Protein AF-A0A9D7FA11-F1 (afdb_monomer_lite)

Radius of gyration: 12.77 Å; chains: 1; bounding box: 33×24×30 Å

Structure (mmCIF, N/CA/C/O backbone):
data_AF-A0A9D7FA11-F1
#
_entry.id   AF-A0A9D7FA11-F1
#
loop_
_atom_site.group_PDB
_atom_site.id
_atom_site.type_symbol
_atom_site.label_atom_id
_atom_site.label_alt_id
_atom_site.label_comp_id
_atom_site.label_asym_id
_atom_site.label_entity_id
_atom_site.label_seq_id
_atom_site.pdbx_PDB_ins_code
_atom_site.Cartn_x
_atom_site.Cartn_y
_atom_site.Cartn_z
_atom_site.occupancy
_atom_site.B_iso_or_equiv
_atom_site.auth_seq_id
_atom_site.auth_comp_id
_atom_site.auth_asym_id
_atom_site.auth_atom_id
_atom_site.pdbx_PDB_model_num
ATOM 1 N N . MET A 1 1 ? -13.971 8.338 4.154 1.00 72.44 1 MET A N 1
ATOM 2 C CA . MET A 1 1 ? -13.651 7.072 3.446 1.00 72.44 1 MET A CA 1
ATOM 3 C C . MET A 1 1 ? -14.590 5.963 3.910 1.00 72.44 1 MET A C 1
ATOM 5 O O . MET A 1 1 ? -15.187 6.112 4.968 1.00 72.44 1 MET A O 1
ATOM 9 N N . VAL A 1 2 ? -14.698 4.846 3.175 1.00 90.25 2 VAL A N 1
ATOM 10 C CA . VAL A 1 2 ? -15.486 3.664 3.608 1.00 90.25 2 VAL A CA 1
ATOM 11 C C . VAL A 1 2 ? -15.077 3.197 5.017 1.00 90.25 2 VAL A C 1
ATOM 13 O O . VAL A 1 2 ? -15.934 2.835 5.816 1.00 90.25 2 VAL A O 1
ATOM 16 N N . LEU A 1 3 ? -13.789 3.325 5.362 1.00 93.69 3 LEU A N 1
ATOM 17 C CA . LEU A 1 3 ? -13.260 3.030 6.700 1.00 93.69 3 LEU A CA 1
ATOM 18 C C . LEU A 1 3 ? -13.938 3.829 7.822 1.00 93.69 3 LEU A C 1
ATOM 20 O O . LEU A 1 3 ? -14.207 3.281 8.886 1.00 93.69 3 LEU A O 1
ATOM 24 N N . ASP A 1 4 ? -14.220 5.116 7.605 1.00 93.50 4 ASP A N 1
ATOM 25 C CA . ASP A 1 4 ? -14.814 5.968 8.642 1.00 93.50 4 ASP A CA 1
ATOM 26 C C . ASP A 1 4 ? -16.260 5.571 8.913 1.00 93.50 4 ASP A C 1
ATOM 28 O O . ASP A 1 4 ? -16.702 5.608 10.058 1.00 93.50 4 ASP A O 1
ATOM 32 N N . GLN A 1 5 ? -16.980 5.157 7.866 1.00 95.81 5 GLN A N 1
ATOM 33 C CA . GLN A 1 5 ? -18.338 4.651 8.010 1.00 95.81 5 GLN A CA 1
ATOM 34 C C . GLN A 1 5 ? -18.344 3.315 8.760 1.00 95.81 5 GLN A C 1
ATOM 36 O O . GLN A 1 5 ? -19.049 3.203 9.7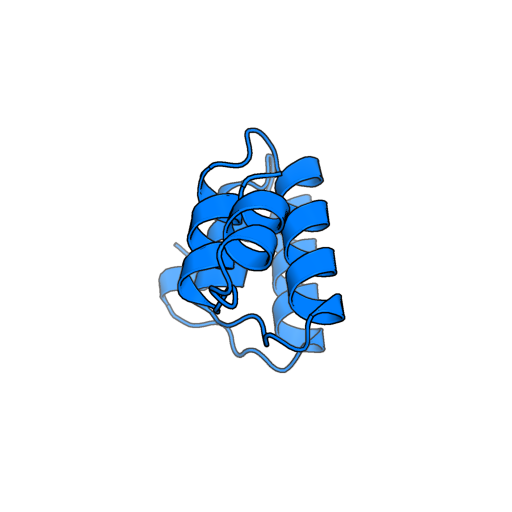54 1.00 95.81 5 GLN A O 1
ATOM 41 N N . MET A 1 6 ? -17.474 2.364 8.392 1.00 95.81 6 MET A N 1
ATOM 42 C CA . MET A 1 6 ? -17.348 1.091 9.121 1.00 95.81 6 MET A CA 1
ATOM 43 C C . MET A 1 6 ? -17.094 1.307 10.616 1.00 95.81 6 MET A C 1
A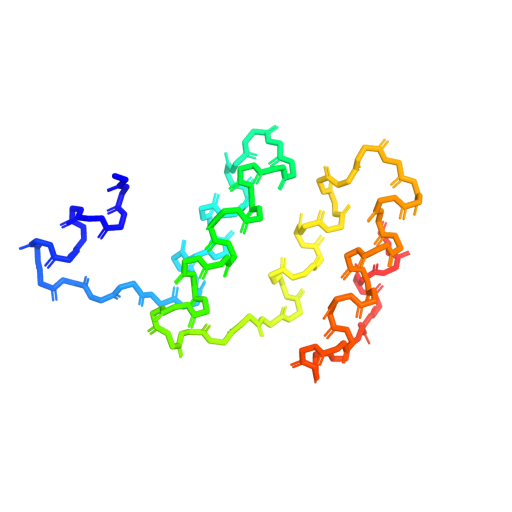TOM 45 O O . MET A 1 6 ? -17.757 0.695 11.449 1.00 95.81 6 MET A O 1
ATOM 49 N N . ARG A 1 7 ? -16.185 2.228 10.968 1.00 94.50 7 ARG A N 1
ATOM 50 C CA . ARG A 1 7 ? -15.894 2.557 12.372 1.00 94.50 7 ARG A CA 1
ATOM 51 C C . ARG A 1 7 ? -17.097 3.164 13.094 1.00 94.50 7 ARG A C 1
ATOM 53 O O . ARG A 1 7 ? -17.335 2.806 14.245 1.00 94.50 7 ARG A O 1
ATOM 60 N N . LYS A 1 8 ? -17.844 4.067 12.445 1.00 97.06 8 LYS A N 1
ATOM 61 C CA . LYS A 1 8 ? -19.086 4.639 13.001 1.00 97.06 8 LYS A CA 1
ATOM 62 C C . LYS A 1 8 ? -20.144 3.568 13.247 1.00 97.06 8 LYS A C 1
ATOM 64 O O . LYS A 1 8 ? -20.840 3.639 14.252 1.00 97.06 8 LYS A O 1
ATOM 69 N N . ASP A 1 9 ? -20.189 2.558 12.387 1.00 97.56 9 ASP A N 1
ATOM 70 C CA . ASP A 1 9 ? -21.090 1.410 12.511 1.00 97.56 9 ASP A CA 1
ATOM 71 C C . ASP A 1 9 ? -20.580 0.364 13.529 1.00 97.56 9 ASP A C 1
ATOM 73 O O . ASP A 1 9 ? -21.161 -0.709 13.673 1.00 97.56 9 ASP A O 1
ATOM 77 N N . GLY A 1 10 ? -19.485 0.649 14.248 1.00 96.19 10 GLY A N 1
ATOM 78 C CA . GLY A 1 10 ? -18.897 -0.243 15.253 1.00 96.19 10 GLY A CA 1
ATOM 79 C C . GLY A 1 10 ? -18.094 -1.412 14.671 1.00 96.19 10 GLY A C 1
ATOM 80 O O . GLY A 1 10 ? -17.642 -2.283 15.416 1.00 96.19 10 GLY A O 1
ATOM 81 N N . VAL A 1 11 ? -17.875 -1.432 13.355 1.00 96.62 11 VAL A N 1
ATOM 82 C CA . VAL A 1 11 ? -17.135 -2.481 12.650 1.00 96.62 11 VAL A CA 1
ATOM 83 C C . VAL A 1 11 ? -15.673 -2.071 12.500 1.00 96.62 11 VAL A C 1
ATOM 85 O O . VAL A 1 11 ? -15.348 -1.009 11.968 1.00 96.62 11 VAL A O 1
ATOM 88 N N . ARG A 1 12 ? -14.755 -2.929 12.954 1.00 94.50 12 ARG A N 1
ATOM 89 C CA . ARG A 1 12 ? -13.315 -2.677 12.822 1.00 94.50 12 ARG A CA 1
ATOM 90 C C . ARG A 1 12 ? -12.821 -3.107 11.439 1.00 94.50 12 ARG A C 1
ATOM 92 O O . ARG A 1 12 ? -12.991 -4.277 11.093 1.00 94.50 12 ARG A O 1
ATOM 99 N N . PRO A 1 13 ? -12.176 -2.211 10.671 1.00 96.44 13 PRO A N 1
ATOM 100 C CA . PRO A 1 13 ? -11.460 -2.604 9.468 1.00 96.44 13 PRO A CA 1
ATOM 101 C C . PRO A 1 13 ? -10.385 -3.648 9.782 1.00 96.44 13 PRO A C 1
ATOM 103 O O . PRO A 1 13 ? -9.698 -3.566 10.800 1.00 96.44 13 PRO A O 1
ATOM 106 N N . ASN A 1 14 ? -10.238 -4.620 8.892 1.00 95.62 14 ASN A N 1
ATOM 107 C CA . ASN A 1 14 ? -9.243 -5.685 8.978 1.00 95.62 14 ASN A CA 1
ATOM 108 C C . ASN A 1 14 ? -8.392 -5.730 7.704 1.00 95.62 14 ASN A C 1
ATOM 110 O O . ASN A 1 14 ? -8.600 -4.942 6.783 1.00 95.62 14 ASN A O 1
ATOM 114 N N . GLU A 1 15 ? -7.457 -6.674 7.638 1.00 96.06 15 GLU A N 1
ATOM 115 C CA . GLU A 1 15 ? -6.551 -6.840 6.499 1.00 96.06 15 GLU A CA 1
ATOM 116 C C . GLU A 1 15 ? -7.291 -6.892 5.152 1.00 96.06 15 GLU A C 1
ATOM 118 O O . GLU A 1 15 ? -6.993 -6.091 4.270 1.00 96.06 15 GLU A O 1
ATOM 123 N N . VAL A 1 16 ? -8.344 -7.710 5.048 1.00 95.50 16 VAL A N 1
ATOM 124 C CA . VAL A 1 16 ? -9.188 -7.823 3.844 1.00 95.50 16 VAL A CA 1
ATOM 125 C C . VAL A 1 16 ? -9.840 -6.490 3.457 1.00 95.50 16 VAL A C 1
ATOM 127 O O . VAL A 1 16 ? -9.969 -6.165 2.275 1.00 95.50 16 VAL A O 1
ATOM 130 N N . THR A 1 17 ? -10.242 -5.684 4.441 1.00 96.69 17 THR A N 1
ATOM 131 C CA . THR A 1 17 ? -10.828 -4.358 4.197 1.00 96.69 17 THR A CA 1
ATOM 132 C C . THR A 1 17 ? -9.817 -3.439 3.513 1.00 96.69 17 THR A C 1
ATOM 134 O O . THR A 1 17 ? -10.134 -2.804 2.505 1.00 96.69 17 THR A O 1
ATOM 137 N N . TYR A 1 18 ? -8.589 -3.377 4.035 1.00 97.88 18 TYR A N 1
ATOM 138 C CA . TYR A 1 18 ? -7.544 -2.521 3.473 1.00 97.88 18 TYR A CA 1
ATOM 139 C C . TYR A 1 18 ? -7.063 -3.027 2.120 1.00 97.88 18 TYR A C 1
ATOM 141 O O . TYR A 1 18 ? -6.987 -2.223 1.196 1.00 97.88 18 TYR A O 1
ATOM 149 N N . THR A 1 19 ? -6.809 -4.329 1.958 1.00 96.56 19 THR A N 1
ATOM 150 C CA . THR A 1 19 ? -6.387 -4.893 0.663 1.00 96.56 19 THR A CA 1
ATOM 151 C C . THR A 1 19 ? -7.437 -4.653 -0.419 1.00 96.56 19 THR A C 1
ATOM 153 O O . THR A 1 19 ? -7.093 -4.274 -1.538 1.00 96.56 19 THR A O 1
ATOM 156 N N . THR A 1 20 ? -8.728 -4.739 -0.077 1.00 96.69 20 THR A N 1
ATOM 157 C CA . THR A 1 20 ? -9.824 -4.385 -0.993 1.00 96.69 20 THR A CA 1
ATOM 158 C C . THR A 1 20 ? -9.773 -2.914 -1.410 1.00 96.69 20 THR A C 1
ATOM 160 O O . THR A 1 20 ? -9.883 -2.605 -2.598 1.00 96.69 20 THR A O 1
ATOM 163 N N .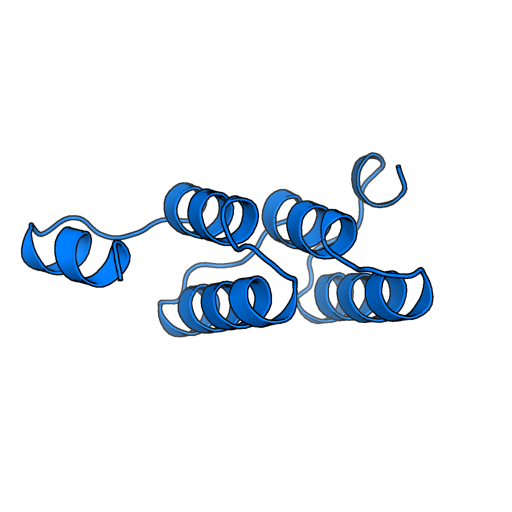 LEU A 1 21 ? -9.597 -1.989 -0.461 1.00 97.12 21 LEU A N 1
ATOM 164 C CA . LEU A 1 21 ? -9.521 -0.554 -0.757 1.00 97.12 21 LEU A CA 1
ATOM 165 C C . LEU A 1 21 ? -8.257 -0.185 -1.542 1.00 97.12 21 LEU A C 1
ATOM 167 O O . LEU A 1 21 ? -8.343 0.618 -2.468 1.00 97.12 21 LEU A O 1
ATOM 171 N N . ILE A 1 22 ? -7.120 -0.805 -1.217 1.00 97.62 22 ILE A N 1
ATOM 172 C CA . ILE A 1 22 ? -5.866 -0.693 -1.969 1.00 97.62 22 ILE A CA 1
ATOM 173 C C . ILE A 1 22 ? -6.110 -1.138 -3.405 1.00 97.62 22 ILE A C 1
ATOM 175 O O . ILE A 1 22 ? -5.833 -0.368 -4.311 1.00 97.62 22 ILE A O 1
ATOM 179 N N . ASN A 1 23 ? -6.716 -2.306 -3.636 1.00 96.31 23 ASN A N 1
ATOM 180 C CA . ASN A 1 23 ? -7.008 -2.801 -4.984 1.00 96.31 23 ASN A CA 1
ATOM 181 C C . ASN A 1 23 ? -7.953 -1.873 -5.773 1.00 96.31 23 ASN A C 1
ATOM 183 O O . ASN A 1 23 ? -7.789 -1.675 -6.978 1.00 96.31 23 ASN A O 1
ATOM 187 N N . LYS A 1 24 ? -8.932 -1.260 -5.098 1.00 96.44 24 LYS A N 1
ATOM 188 C CA . LYS A 1 24 ? -9.880 -0.315 -5.712 1.00 96.44 24 LYS A CA 1
ATOM 189 C C . LYS A 1 24 ? -9.328 1.097 -5.904 1.00 96.44 24 LYS A C 1
ATOM 191 O O . LYS A 1 24 ? -9.972 1.887 -6.594 1.00 96.44 24 LYS A O 1
ATOM 196 N N . ALA A 1 25 ? -8.168 1.426 -5.341 1.00 95.94 25 ALA A N 1
ATOM 197 C CA . ALA A 1 25 ? -7.522 2.706 -5.592 1.00 95.94 25 ALA A CA 1
ATOM 198 C C . ALA A 1 25 ? -7.197 2.858 -7.088 1.00 95.94 25 ALA A C 1
ATOM 200 O O . ALA A 1 25 ? -6.750 1.911 -7.741 1.00 95.94 25 ALA A O 1
ATOM 201 N N . GLY A 1 26 ? -7.446 4.049 -7.636 1.00 93.44 26 GLY A N 1
ATOM 202 C CA . GLY A 1 26 ? -7.281 4.315 -9.070 1.00 93.44 26 GLY A CA 1
ATOM 203 C C . GLY A 1 26 ? -5.825 4.379 -9.534 1.00 93.44 26 GLY A C 1
ATOM 204 O O . GLY A 1 26 ? -5.563 4.225 -10.718 1.00 93.44 26 GLY A O 1
ATOM 205 N N . ASP A 1 27 ? -4.896 4.586 -8.606 1.00 93.94 27 ASP A N 1
ATOM 206 C CA . ASP A 1 27 ? -3.470 4.760 -8.859 1.00 93.94 27 ASP A CA 1
ATOM 207 C C . ASP A 1 27 ? -2.663 4.312 -7.627 1.00 93.94 27 ASP A C 1
ATOM 209 O O . ASP A 1 27 ? -3.221 4.073 -6.546 1.00 93.94 27 ASP A O 1
ATOM 213 N N . LEU A 1 28 ? -1.348 4.164 -7.809 1.00 96.38 28 LEU A N 1
ATOM 214 C CA . LEU A 1 28 ? -0.436 3.747 -6.747 1.00 96.38 28 LEU A CA 1
ATOM 215 C C . LEU A 1 28 ? -0.373 4.761 -5.596 1.00 96.38 28 LEU A C 1
ATOM 217 O O . LEU A 1 28 ? -0.293 4.357 -4.440 1.00 96.38 28 LEU A O 1
ATOM 221 N N . GLU A 1 29 ? -0.452 6.060 -5.886 1.00 96.31 29 GLU A N 1
ATOM 222 C CA . GLU A 1 29 ? -0.376 7.118 -4.873 1.00 96.31 29 GLU A CA 1
ATOM 223 C C . GLU A 1 29 ? -1.517 6.986 -3.852 1.00 96.31 29 GLU A C 1
ATOM 225 O O . GLU A 1 29 ? -1.286 6.893 -2.644 1.00 96.31 29 GLU A O 1
ATOM 230 N N . LYS A 1 30 ? -2.762 6.863 -4.325 1.00 96.38 30 LYS A N 1
ATOM 231 C CA . LYS A 1 30 ? -3.927 6.622 -3.462 1.00 96.38 30 LYS A CA 1
ATOM 232 C C . LYS A 1 30 ? -3.840 5.278 -2.752 1.00 96.38 30 LYS A C 1
ATOM 234 O O . LYS A 1 30 ? -4.255 5.176 -1.598 1.00 96.38 30 LYS A O 1
ATOM 239 N N . ALA A 1 31 ? -3.319 4.251 -3.418 1.00 97.62 31 ALA A N 1
ATOM 240 C CA . ALA A 1 31 ? -3.126 2.942 -2.807 1.00 97.62 31 ALA A CA 1
ATOM 241 C C . ALA A 1 31 ? -2.137 3.018 -1.625 1.00 97.62 31 ALA A C 1
ATOM 243 O O . ALA A 1 31 ? -2.392 2.437 -0.568 1.00 97.62 31 ALA A O 1
ATOM 244 N N . GLN A 1 32 ? -1.069 3.810 -1.757 1.00 97.50 32 GLN A N 1
ATOM 245 C CA . GLN A 1 32 ? -0.075 4.038 -0.710 1.00 97.50 32 GLN A CA 1
ATOM 246 C C . GLN A 1 32 ? -0.663 4.780 0.499 1.00 97.50 32 GLN A C 1
ATOM 248 O O . GLN A 1 32 ? -0.379 4.414 1.638 1.00 97.50 32 GLN A O 1
ATOM 253 N N . VAL A 1 33 ? -1.565 5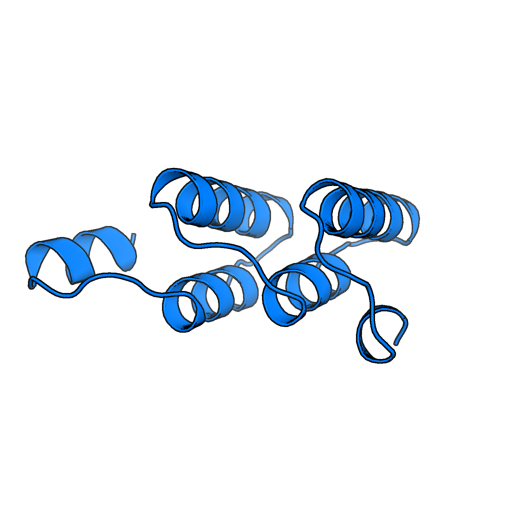.745 0.276 1.00 97.25 33 VAL A N 1
ATOM 254 C CA . VAL A 1 33 ? -2.306 6.411 1.365 1.00 97.25 33 VAL A CA 1
ATOM 255 C C . VAL A 1 33 ? -3.119 5.400 2.186 1.00 97.25 33 VAL A C 1
ATOM 257 O O . VAL A 1 33 ? -3.158 5.480 3.416 1.00 97.25 33 VAL A O 1
ATOM 260 N N . VAL A 1 34 ? -3.752 4.421 1.529 1.00 97.81 34 VAL A N 1
ATOM 261 C CA . VAL A 1 34 ? -4.509 3.366 2.224 1.00 97.81 34 VAL A CA 1
ATOM 262 C C . VAL A 1 34 ? -3.575 2.410 2.974 1.00 97.81 34 VAL A C 1
ATOM 264 O O . VAL A 1 34 ? -3.895 2.036 4.104 1.00 97.81 34 VAL A O 1
ATOM 267 N N . LEU A 1 35 ? -2.415 2.058 2.405 1.00 97.62 35 LEU A N 1
ATOM 268 C CA . LEU A 1 35 ? -1.384 1.265 3.089 1.00 97.62 35 LEU A CA 1
ATOM 269 C C . LEU A 1 35 ? -0.877 1.967 4.361 1.00 97.62 35 LEU A C 1
ATOM 271 O O . LEU A 1 35 ? -0.741 1.343 5.413 1.00 97.62 35 LEU A O 1
ATOM 275 N N . ASP A 1 36 ? -0.643 3.275 4.307 1.00 97.19 36 ASP A N 1
ATOM 276 C CA . ASP A 1 36 ? -0.199 4.028 5.481 1.00 97.19 36 ASP A CA 1
ATOM 277 C C . ASP A 1 36 ? -1.282 4.090 6.558 1.00 97.19 36 ASP A C 1
ATOM 279 O O . ASP A 1 36 ? -0.982 4.009 7.752 1.00 97.19 36 ASP A O 1
ATOM 283 N N . GLN A 1 37 ? -2.552 4.181 6.158 1.00 96.88 37 GLN A N 1
ATOM 284 C CA . GLN A 1 37 ? -3.667 4.101 7.094 1.00 96.88 37 GLN A CA 1
ATOM 285 C C . GLN A 1 37 ? -3.767 2.708 7.736 1.00 96.88 37 GLN A C 1
ATOM 287 O O . GLN A 1 37 ? -3.903 2.620 8.953 1.00 96.88 37 GLN A O 1
ATOM 292 N N . MET A 1 38 ? -3.610 1.634 6.954 1.00 97.50 38 MET A N 1
ATOM 293 C CA . MET A 1 38 ? -3.556 0.249 7.443 1.00 97.50 38 MET A CA 1
ATOM 294 C C . MET A 1 38 ? -2.519 0.095 8.565 1.00 97.50 38 MET A C 1
ATOM 296 O O . MET A 1 38 ? -2.845 -0.391 9.650 1.00 97.50 38 MET A O 1
ATOM 300 N N . ARG A 1 39 ? -1.301 0.610 8.342 1.00 96.06 39 ARG A N 1
ATOM 301 C CA . ARG A 1 39 ? -0.215 0.615 9.334 1.00 96.06 39 ARG A CA 1
ATOM 302 C C . ARG A 1 39 ? -0.563 1.440 10.576 1.00 96.06 39 ARG A C 1
ATOM 304 O O . ARG A 1 39 ? -0.338 0.973 11.691 1.00 96.06 39 ARG A O 1
ATOM 311 N N . LYS A 1 40 ? -1.124 2.645 10.405 1.00 96.06 40 LYS A N 1
ATOM 312 C CA . LYS A 1 40 ? -1.549 3.520 11.520 1.00 96.06 40 LYS A CA 1
ATOM 313 C C . LYS A 1 40 ? -2.616 2.873 12.398 1.00 96.06 40 LYS A C 1
ATOM 315 O O . LYS A 1 40 ? -2.610 3.072 13.607 1.00 96.06 40 LYS A O 1
ATOM 320 N N . ASP A 1 41 ? -3.499 2.082 11.800 1.00 95.12 41 ASP A N 1
ATOM 321 C CA . ASP A 1 41 ? -4.531 1.329 12.512 1.00 95.12 41 ASP A CA 1
ATOM 322 C C . ASP A 1 41 ? -4.004 0.030 13.151 1.00 95.12 41 ASP A C 1
ATOM 324 O O . ASP A 1 41 ? -4.773 -0.730 13.739 1.00 95.12 41 ASP A O 1
ATOM 328 N N . GLY A 1 42 ? -2.697 -0.241 13.051 1.00 95.75 42 GLY A N 1
ATOM 329 C CA . GLY A 1 42 ? -2.058 -1.433 13.609 1.00 95.75 42 GLY A CA 1
ATOM 330 C C . GLY A 1 42 ? -2.342 -2.717 12.826 1.00 95.75 42 GLY A C 1
ATOM 331 O O . GLY A 1 42 ? -2.026 -3.807 13.305 1.00 95.75 42 GLY A O 1
ATOM 332 N N . VAL A 1 43 ? -2.924 -2.612 11.629 1.00 97.12 43 VAL A N 1
ATOM 333 C CA . VAL A 1 43 ? -3.158 -3.751 10.741 1.00 97.12 43 VAL A CA 1
ATOM 334 C C . VAL A 1 43 ? -1.895 -3.973 9.912 1.00 97.12 43 VAL A C 1
ATOM 336 O O . VAL A 1 43 ? -1.373 -3.056 9.280 1.00 97.12 43 VAL A O 1
ATOM 339 N N . ARG A 1 44 ? -1.356 -5.193 9.942 1.00 96.44 44 ARG A N 1
ATOM 340 C CA . ARG A 1 44 ? -0.094 -5.507 9.262 1.00 96.44 44 ARG A CA 1
ATOM 341 C C . ARG A 1 44 ? -0.334 -5.806 7.782 1.00 96.44 44 ARG A C 1
ATOM 343 O O . ARG A 1 44 ? -1.142 -6.693 7.506 1.00 96.44 44 ARG A O 1
ATOM 350 N N . PRO A 1 45 ? 0.355 -5.126 6.848 1.00 97.62 45 PRO A N 1
ATOM 351 C CA . PRO A 1 45 ? 0.331 -5.519 5.446 1.00 97.62 45 PRO A CA 1
ATOM 352 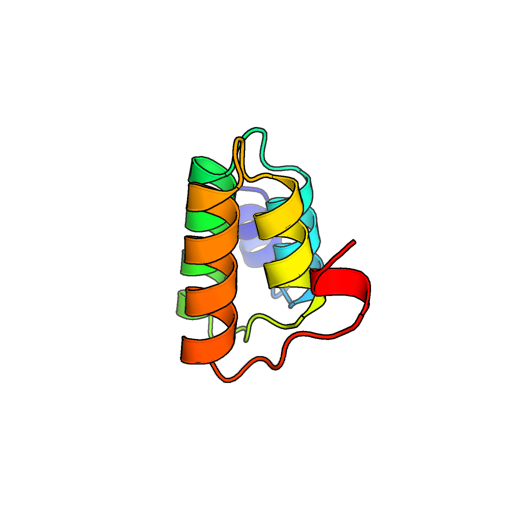C C . PRO A 1 45 ? 0.946 -6.912 5.265 1.00 97.62 45 PRO A C 1
ATOM 354 O O . PRO A 1 45 ? 1.851 -7.309 6.001 1.00 97.62 45 PRO A O 1
ATOM 357 N N . ASN A 1 46 ? 0.437 -7.653 4.286 1.00 96.44 46 ASN A N 1
ATOM 358 C CA . ASN A 1 46 ? 0.869 -9.008 3.932 1.00 96.44 46 ASN A CA 1
ATOM 359 C C . ASN A 1 46 ? 1.306 -9.081 2.463 1.00 96.44 46 ASN A C 1
ATOM 361 O O . ASN A 1 46 ? 1.448 -8.050 1.801 1.00 96.44 46 ASN A O 1
ATOM 365 N N . GLU A 1 47 ? 1.529 -10.289 1.941 1.00 97.00 47 GLU A N 1
ATOM 366 C CA . GLU A 1 47 ? 1.984 -10.444 0.564 1.00 97.00 47 GLU A CA 1
ATOM 367 C C . GLU A 1 47 ? 0.939 -9.933 -0.428 1.00 97.00 47 GLU A C 1
ATOM 369 O O . GLU A 1 47 ? 1.302 -9.154 -1.303 1.00 97.00 47 GLU A O 1
ATOM 374 N N . VAL A 1 48 ? -0.349 -10.235 -0.218 1.00 96.25 48 VAL A N 1
ATOM 375 C CA . VAL A 1 48 ? -1.456 -9.739 -1.058 1.00 96.25 48 VAL A CA 1
ATOM 376 C C . VAL A 1 48 ? -1.458 -8.213 -1.133 1.00 96.25 48 VAL A C 1
ATOM 378 O O . VAL A 1 48 ? -1.696 -7.627 -2.191 1.00 96.25 48 VAL A O 1
ATOM 381 N N . THR A 1 49 ? -1.172 -7.549 -0.014 1.00 97.81 49 THR A N 1
ATOM 382 C CA . THR A 1 49 ? -1.113 -6.086 0.051 1.00 97.81 49 THR A CA 1
ATOM 383 C C . THR A 1 49 ? -0.038 -5.534 -0.887 1.00 97.81 49 THR A C 1
ATOM 385 O O . THR A 1 49 ? -0.305 -4.622 -1.671 1.00 97.81 49 THR A O 1
ATOM 388 N N . TYR A 1 50 ? 1.168 -6.100 -0.835 1.00 98.06 50 TYR A N 1
ATOM 389 C CA . TYR A 1 50 ? 2.299 -5.628 -1.630 1.00 98.06 50 TYR A CA 1
ATOM 390 C C . TYR A 1 50 ? 2.225 -6.041 -3.094 1.00 98.06 50 TYR A C 1
ATOM 392 O O . TYR A 1 50 ? 2.516 -5.213 -3.953 1.00 98.06 50 TYR A O 1
ATOM 400 N N . THR A 1 51 ? 1.781 -7.260 -3.402 1.00 97.00 51 THR A N 1
ATOM 401 C CA . THR A 1 51 ? 1.576 -7.681 -4.795 1.00 97.00 51 THR A CA 1
ATOM 402 C C . THR A 1 51 ? 0.523 -6.812 -5.482 1.00 97.00 51 THR A C 1
ATOM 404 O O . THR A 1 51 ? 0.710 -6.398 -6.622 1.00 97.00 51 THR A O 1
ATOM 407 N N . THR A 1 52 ? -0.533 -6.412 -4.764 1.00 96.31 52 THR A N 1
ATOM 408 C CA . THR A 1 52 ? -1.529 -5.463 -5.286 1.00 96.31 52 THR A CA 1
ATOM 409 C C . THR A 1 52 ? -0.924 -4.088 -5.588 1.00 96.31 52 THR A C 1
ATOM 411 O O . THR A 1 52 ? -1.279 -3.475 -6.593 1.00 96.31 52 THR A O 1
ATOM 414 N N . LEU A 1 53 ? -0.017 -3.585 -4.743 1.00 97.75 53 LEU A N 1
ATOM 415 C CA . LEU A 1 53 ? 0.677 -2.314 -4.981 1.00 97.75 53 LEU A CA 1
ATOM 416 C C . LEU A 1 53 ? 1.650 -2.407 -6.164 1.00 97.75 53 LEU A C 1
ATOM 418 O O . LEU A 1 53 ? 1.677 -1.502 -6.991 1.00 97.75 53 LEU A O 1
ATOM 422 N N . ILE A 1 54 ? 2.391 -3.512 -6.285 1.00 96.94 54 ILE A N 1
ATOM 423 C CA . ILE A 1 54 ? 3.286 -3.779 -7.422 1.00 96.94 54 ILE A CA 1
ATOM 424 C C . ILE A 1 54 ? 2.494 -3.787 -8.732 1.00 96.94 54 ILE A C 1
ATOM 426 O O . ILE A 1 54 ? 2.870 -3.094 -9.670 1.00 96.94 54 ILE A O 1
ATOM 430 N N . ASN A 1 55 ? 1.336 -4.452 -8.767 1.00 94.38 55 ASN A N 1
ATOM 431 C CA . ASN A 1 55 ? 0.453 -4.477 -9.941 1.00 94.38 55 ASN A CA 1
ATOM 432 C C . ASN A 1 55 ? -0.126 -3.105 -10.318 1.00 94.38 55 ASN A C 1
ATOM 434 O O . ASN A 1 55 ? -0.663 -2.934 -11.411 1.00 94.38 55 ASN A O 1
ATOM 438 N N . LYS A 1 56 ? -0.061 -2.131 -9.407 1.00 94.75 56 LYS A N 1
ATOM 439 C CA . LYS A 1 56 ? -0.462 -0.742 -9.654 1.00 94.75 56 LYS A CA 1
ATOM 440 C C . LYS A 1 56 ? 0.700 0.169 -10.027 1.00 94.75 56 LYS A C 1
ATOM 442 O O . LYS A 1 56 ? 0.449 1.323 -10.374 1.00 94.75 56 LYS A O 1
ATOM 447 N N . ALA A 1 57 ? 1.941 -0.302 -9.937 1.00 95.44 57 ALA A N 1
ATOM 448 C CA . ALA A 1 57 ? 3.086 0.456 -10.404 1.00 95.44 57 ALA A CA 1
ATOM 449 C C . ALA A 1 57 ? 2.979 0.669 -11.921 1.00 95.44 57 ALA A C 1
ATOM 451 O O . ALA A 1 57 ? 2.661 -0.251 -12.671 1.00 95.44 57 ALA A O 1
ATOM 452 N N . GLY A 1 58 ? 3.218 1.903 -12.369 1.00 94.06 58 GLY A N 1
ATOM 453 C CA . GLY A 1 58 ? 3.159 2.248 -13.793 1.00 94.06 58 GLY A CA 1
ATOM 454 C C . GLY A 1 58 ? 4.379 1.776 -14.587 1.00 94.06 58 GLY A C 1
ATOM 455 O O . GLY A 1 58 ? 4.335 1.732 -15.814 1.00 94.06 58 GLY A O 1
ATOM 456 N N . ASP A 1 59 ? 5.458 1.424 -13.891 1.00 96.06 59 ASP A N 1
ATOM 457 C CA . ASP A 1 59 ? 6.740 1.032 -14.458 1.00 96.06 59 ASP A CA 1
ATOM 458 C C . ASP A 1 59 ? 7.520 0.115 -13.499 1.00 96.06 59 ASP A C 1
ATOM 460 O O . ASP A 1 59 ? 7.176 -0.057 -12.323 1.00 96.06 59 ASP A O 1
ATOM 464 N N . LEU A 1 60 ? 8.586 -0.489 -14.029 1.00 95.50 60 LEU A N 1
ATOM 465 C CA . LEU A 1 60 ? 9.431 -1.437 -13.301 1.00 95.50 60 LEU A CA 1
ATOM 466 C C . LEU A 1 60 ? 10.216 -0.791 -12.155 1.00 95.50 60 LEU A C 1
ATOM 468 O O . LEU A 1 60 ? 10.455 -1.447 -11.143 1.00 95.50 60 LEU A O 1
ATOM 472 N N . GLU A 1 61 ? 10.625 0.470 -12.293 1.00 97.56 61 GLU A N 1
ATOM 473 C CA . GLU A 1 61 ? 11.395 1.168 -11.259 1.00 97.56 61 GLU A CA 1
ATOM 474 C C . GLU A 1 61 ? 10.531 1.376 -10.011 1.00 97.56 61 GLU A C 1
ATOM 476 O O . GLU A 1 61 ? 10.912 1.019 -8.895 1.00 97.56 61 GLU A O 1
ATOM 481 N N . THR A 1 62 ? 9.304 1.838 -10.219 1.00 97.25 62 THR A N 1
ATOM 482 C CA . THR A 1 62 ? 8.294 2.004 -9.182 1.00 97.25 62 THR A CA 1
ATOM 483 C C . THR A 1 62 ? 7.914 0.660 -8.556 1.00 97.25 62 THR A C 1
ATOM 485 O O . THR A 1 62 ? 7.825 0.554 -7.330 1.00 97.25 62 THR A O 1
ATOM 488 N N . ALA A 1 63 ? 7.746 -0.394 -9.362 1.00 97.19 63 ALA A N 1
ATOM 489 C CA . ALA A 1 63 ? 7.489 -1.743 -8.857 1.00 97.19 63 ALA A CA 1
ATOM 490 C C . ALA A 1 63 ? 8.624 -2.236 -7.941 1.00 97.19 63 ALA A C 1
ATOM 492 O O . ALA A 1 63 ? 8.365 -2.795 -6.872 1.00 97.19 63 ALA A O 1
ATOM 493 N N . GLN A 1 64 ? 9.880 -1.969 -8.311 1.00 97.69 64 GLN A N 1
ATOM 494 C CA . GLN A 1 64 ? 11.050 -2.326 -7.511 1.00 97.69 64 GLN A CA 1
ATOM 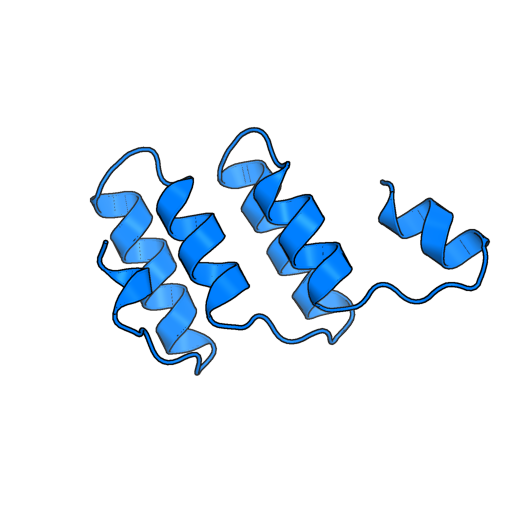495 C C . GLN A 1 64 ? 11.080 -1.577 -6.170 1.00 97.69 64 GLN A C 1
ATOM 497 O O . GLN A 1 64 ? 11.383 -2.183 -5.140 1.00 97.69 64 GLN A O 1
ATOM 502 N N . VAL A 1 65 ? 10.691 -0.298 -6.144 1.00 98.12 65 VAL A N 1
ATOM 503 C CA . VAL A 1 65 ? 10.560 0.473 -4.895 1.00 98.12 65 VAL A CA 1
ATOM 504 C C . VAL A 1 65 ? 9.532 -0.163 -3.953 1.00 98.12 65 VAL A C 1
ATOM 506 O O . VAL A 1 65 ? 9.796 -0.312 -2.755 1.00 98.12 65 VAL A O 1
ATOM 509 N N . VAL A 1 66 ? 8.376 -0.588 -4.475 1.00 98.12 66 VAL A N 1
ATOM 510 C CA . VAL A 1 66 ? 7.344 -1.272 -3.676 1.00 98.12 66 VAL A CA 1
ATOM 511 C C . VAL A 1 66 ? 7.841 -2.632 -3.175 1.00 98.12 66 VAL A C 1
ATOM 513 O O . VAL A 1 66 ? 7.619 -2.976 -2.011 1.00 98.12 66 VAL A O 1
ATOM 516 N N . LEU A 1 67 ? 8.562 -3.389 -4.006 1.00 98.06 67 LEU A N 1
ATOM 517 C CA . LEU A 1 67 ? 9.173 -4.663 -3.620 1.00 98.06 67 LEU A CA 1
ATOM 518 C C . LEU A 1 67 ? 10.201 -4.492 -2.488 1.00 98.06 67 LEU A C 1
ATOM 520 O O . LEU A 1 67 ? 10.264 -5.302 -1.559 1.00 98.06 67 LEU A O 1
ATOM 524 N N . ASP A 1 68 ? 10.992 -3.425 -2.520 1.00 98.12 68 ASP A N 1
ATOM 525 C CA . ASP A 1 68 ? 11.932 -3.125 -1.443 1.00 98.12 68 ASP A CA 1
ATOM 526 C C . ASP A 1 68 ? 11.208 -2.700 -0.162 1.00 98.12 68 ASP A C 1
ATOM 528 O O . ASP A 1 68 ? 11.630 -3.068 0.937 1.00 98.12 68 ASP A O 1
ATOM 532 N N . GLN A 1 69 ? 10.083 -1.987 -0.279 1.00 97.44 69 GLN A N 1
ATOM 533 C CA . GLN A 1 69 ? 9.228 -1.676 0.864 1.00 97.44 69 GLN A CA 1
ATOM 534 C C . GLN A 1 69 ? 8.631 -2.943 1.494 1.00 97.44 69 GLN A C 1
ATOM 536 O O . GLN A 1 69 ? 8.654 -3.070 2.717 1.00 97.44 69 GLN A O 1
ATOM 541 N N . MET A 1 70 ? 8.160 -3.895 0.683 1.00 97.88 70 MET A N 1
ATOM 542 C CA . MET A 1 70 ? 7.667 -5.202 1.138 1.00 97.88 70 MET A CA 1
ATOM 543 C C . MET A 1 70 ? 8.699 -5.904 2.028 1.00 97.88 70 MET A C 1
ATOM 545 O O . MET A 1 70 ? 8.391 -6.336 3.140 1.00 97.88 70 MET A O 1
ATOM 549 N N . ARG A 1 71 ? 9.956 -5.942 1.567 1.00 97.56 71 ARG A N 1
ATOM 550 C CA . ARG A 1 71 ? 11.077 -6.540 2.305 1.00 97.56 71 ARG A CA 1
ATOM 551 C C . ARG A 1 71 ? 11.397 -5.781 3.593 1.00 97.56 71 ARG A C 1
ATOM 553 O O . ARG A 1 71 ? 11.634 -6.419 4.618 1.00 97.56 71 ARG A O 1
ATOM 560 N N . LYS A 1 72 ? 11.389 -4.442 3.564 1.00 96.69 72 LYS A N 1
ATOM 561 C CA . LYS A 1 72 ? 11.620 -3.591 4.750 1.00 96.69 72 LYS A CA 1
ATOM 562 C C . LYS A 1 72 ? 10.564 -3.801 5.834 1.00 96.69 72 LYS A C 1
ATOM 564 O O . LYS A 1 72 ? 10.903 -3.792 7.013 1.00 96.69 72 LYS A O 1
ATOM 569 N N . ASP A 1 73 ? 9.322 -4.059 5.441 1.00 94.62 73 ASP A N 1
ATOM 570 C CA . ASP A 1 73 ? 8.226 -4.377 6.362 1.00 94.62 73 ASP A CA 1
ATOM 571 C C . ASP A 1 73 ? 8.265 -5.837 6.858 1.00 94.62 73 ASP A C 1
ATOM 573 O O . ASP A 1 73 ? 7.398 -6.267 7.620 1.00 94.62 73 ASP A O 1
ATOM 577 N N . GLY A 1 74 ? 9.282 -6.611 6.460 1.00 96.25 74 GLY A N 1
ATOM 578 C CA . GLY A 1 74 ? 9.466 -8.003 6.865 1.00 96.25 74 GLY A CA 1
ATOM 579 C C . GLY A 1 74 ? 8.554 -8.987 6.132 1.00 96.25 74 GLY A C 1
ATOM 580 O O . GLY A 1 74 ? 8.483 -10.155 6.519 1.00 96.25 74 GLY A O 1
ATOM 581 N N . VAL A 1 75 ? 7.874 -8.547 5.072 1.00 97.50 75 VAL A N 1
ATOM 582 C CA . VAL A 1 75 ? 7.044 -9.405 4.228 1.00 97.50 75 VAL A CA 1
ATOM 583 C C . VAL A 1 75 ? 7.935 -10.032 3.158 1.00 97.50 75 VAL A C 1
ATOM 585 O O . VAL A 1 75 ? 8.665 -9.349 2.441 1.00 97.50 75 VAL A O 1
ATOM 588 N N . ARG A 1 76 ? 7.922 -11.364 3.065 1.00 96.62 76 ARG A N 1
ATOM 589 C CA . ARG A 1 76 ? 8.746 -12.087 2.089 1.00 96.62 76 ARG A CA 1
ATOM 590 C C . ARG A 1 76 ? 8.030 -12.154 0.739 1.00 96.62 76 ARG A C 1
ATOM 592 O O . ARG A 1 76 ? 6.903 -12.647 0.713 1.00 96.62 76 ARG A O 1
ATOM 599 N N . PRO A 1 77 ? 8.669 -11.719 -0.361 1.00 96.06 77 PRO A N 1
ATOM 600 C CA . PRO A 1 77 ? 8.166 -11.959 -1.710 1.00 96.06 77 PRO A CA 1
ATOM 601 C C . PRO A 1 77 ? 7.934 -13.448 -1.966 1.00 96.06 77 PRO A C 1
ATOM 603 O O . PRO A 1 77 ? 8.726 -14.284 -1.524 1.00 96.06 77 PRO A O 1
ATOM 606 N N . ASN A 1 78 ? 6.879 -13.763 -2.707 1.00 94.06 78 ASN A N 1
ATOM 607 C CA . ASN A 1 78 ? 6.562 -15.106 -3.187 1.00 94.06 78 ASN A CA 1
ATOM 608 C C . ASN A 1 78 ? 6.482 -15.125 -4.722 1.00 94.06 78 ASN A C 1
ATOM 610 O O . ASN A 1 78 ? 6.740 -14.115 -5.370 1.00 94.06 78 ASN A O 1
ATOM 614 N N . GLU A 1 79 ? 6.110 -16.266 -5.301 1.00 93.88 79 GLU A N 1
ATOM 615 C CA . GLU A 1 79 ? 5.977 -16.436 -6.756 1.00 93.88 79 GLU A CA 1
ATOM 616 C C . GLU A 1 79 ? 5.061 -15.376 -7.387 1.00 93.88 79 GLU A C 1
ATOM 618 O O . GLU A 1 79 ? 5.451 -14.740 -8.360 1.00 93.88 79 GLU A O 1
ATOM 623 N N . VAL A 1 80 ? 3.912 -15.099 -6.758 1.00 91.12 80 VAL A N 1
ATOM 624 C CA . VAL A 1 80 ? 2.927 -14.096 -7.212 1.00 91.12 80 VAL A CA 1
ATOM 625 C C . VAL A 1 80 ? 3.498 -12.676 -7.212 1.00 91.12 80 VAL A C 1
ATOM 627 O O . VAL A 1 80 ? 3.010 -11.805 -7.917 1.00 91.12 80 VAL A O 1
ATOM 630 N N . THR A 1 81 ? 4.540 -12.411 -6.424 1.00 92.81 81 THR A N 1
ATOM 631 C CA . THR A 1 81 ? 5.161 -11.081 -6.361 1.00 92.81 81 THR A CA 1
ATOM 632 C C . THR A 1 81 ? 5.936 -10.730 -7.636 1.00 92.81 81 THR A C 1
ATOM 634 O O . THR A 1 81 ? 6.161 -9.553 -7.900 1.00 92.81 81 THR A O 1
ATOM 637 N N . TYR A 1 82 ? 6.357 -11.728 -8.418 1.00 89.19 82 TYR A N 1
ATOM 638 C CA . TYR A 1 82 ? 7.221 -11.548 -9.591 1.00 89.19 82 TYR A CA 1
ATOM 639 C C . TYR A 1 82 ? 6.513 -11.812 -10.932 1.00 89.19 82 TYR A C 1
ATOM 641 O O . TYR A 1 82 ? 7.188 -11.881 -11.960 1.00 89.19 82 TYR A O 1
ATOM 649 N N . THR A 1 83 ? 5.189 -11.988 -10.927 1.00 81.12 83 THR A N 1
ATOM 650 C CA . THR A 1 83 ? 4.361 -12.295 -12.109 1.00 81.12 83 THR A CA 1
ATOM 651 C C . THR A 1 83 ? 3.301 -11.235 -12.321 1.00 81.12 83 THR A C 1
ATOM 653 O O . THR A 1 83 ? 3.153 -10.789 -13.477 1.00 81.12 83 THR A O 1
#

Foldseek 3Di:
DVQVVCVVVVHHDAQVNLLVVLLVDPALVSSVVSVVVCVVSVHQHEQSSLLSSLVRDPDDVSSVVSVVVCVVSVHDHDPSSVD

Sequence (83 aa):
MVLDQMRKDGVRPNEVTYTTLINKAGDLEKAQVVLDQMRKDGVRPNEVTYTTLINKAGDLETAQVVLDQMRKDGVRPNEVTYT

Secondary structure (DSSP, 8-state):
-HHHHHHHTTPPP-HHHHHHHHHH-SSHHHHHHHHHHHHHTTPPP-HHHHHHHHTT-SSHHHHHHHHHHHHHTTPPP-GGGG-

pLDDT: mean 95.68, std 3.49, range [72.44, 98.12]